Protein AF-A0A7Y1UPJ6-F1 (afdb_monomer_lite)

pLDDT: mean 86.24, std 17.54, range [43.03, 98.38]

Secondary structure (DSSP, 8-state):
----TT--TTTTT----PPPP----HHHHHHHHHHHS-TT-B-TT--B-HHHHHHHT-

Radius of gyration: 23.05 Å; chains: 1; bounding box: 53×33×54 Å

Foldseek 3Di:
DDDDPPDDPPPPPDDPPDDDDDDDDLVVQLVVQCVVDDQQCADPVRHGCSSVVSSVVD

Structure (mmCIF, N/CA/C/O backbone):
data_AF-A0A7Y1UPJ6-F1
#
_entry.id   AF-A0A7Y1UPJ6-F1
#
loop_
_atom_site.group_PDB
_atom_site.id
_atom_site.type_symbol
_atom_site.label_atom_id
_atom_site.label_alt_id
_atom_site.label_comp_id
_atom_site.label_asym_id
_atom_site.label_entity_id
_atom_site.label_seq_id
_atom_site.pdbx_PDB_ins_code
_atom_site.Cartn_x
_atom_site.Cartn_y
_atom_site.Cartn_z
_atom_site.occupancy
_atom_site.B_iso_or_equiv
_atom_site.auth_seq_id
_atom_site.auth_comp_id
_atom_site.auth_asym_id
_atom_site.auth_atom_id
_atom_site.pdbx_PDB_model_num
ATOM 1 N N . MET A 1 1 ? 41.164 -7.917 -30.593 1.00 43.03 1 MET A N 1
ATOM 2 C CA . MET A 1 1 ? 40.410 -8.330 -31.794 1.00 43.03 1 MET A CA 1
ATOM 3 C C . MET A 1 1 ? 39.342 -9.314 -31.327 1.00 43.03 1 MET A C 1
ATOM 5 O O . MET A 1 1 ? 39.660 -10.476 -31.121 1.00 43.03 1 MET A O 1
ATOM 9 N N . ALA A 1 2 ? 38.144 -8.835 -30.981 1.00 46.41 2 ALA A N 1
ATOM 10 C CA . ALA A 1 2 ? 37.057 -9.706 -30.524 1.00 46.41 2 ALA A CA 1
ATOM 11 C C . ALA A 1 2 ? 36.355 -10.327 -31.747 1.00 46.41 2 ALA A C 1
ATOM 13 O O . ALA A 1 2 ? 36.225 -9.631 -32.756 1.00 46.41 2 ALA A O 1
ATOM 14 N N . PRO A 1 3 ? 35.947 -11.605 -31.698 1.00 53.06 3 PRO A N 1
ATOM 15 C CA . PRO A 1 3 ? 35.292 -12.255 -32.826 1.00 53.06 3 PRO A CA 1
ATOM 16 C C . PRO A 1 3 ? 33.920 -11.625 -33.117 1.00 53.06 3 PRO A C 1
ATOM 18 O O . PRO A 1 3 ? 33.136 -11.350 -32.209 1.00 53.06 3 PRO A O 1
ATOM 21 N N . ASP A 1 4 ? 33.672 -11.390 -34.405 1.00 66.44 4 ASP A N 1
ATOM 22 C CA . ASP A 1 4 ? 32.442 -10.852 -34.983 1.00 66.44 4 ASP A CA 1
ATOM 23 C C . ASP A 1 4 ? 31.270 -11.823 -34.753 1.00 66.44 4 ASP A C 1
ATOM 25 O O . ASP A 1 4 ? 31.279 -12.951 -35.240 1.00 66.44 4 ASP A O 1
ATOM 29 N N . GLN A 1 5 ? 30.266 -11.404 -33.976 1.00 63.50 5 GLN A N 1
ATOM 30 C CA . GLN A 1 5 ? 29.133 -12.242 -33.556 1.00 63.50 5 GLN A CA 1
ATOM 31 C C . GLN A 1 5 ? 28.038 -12.418 -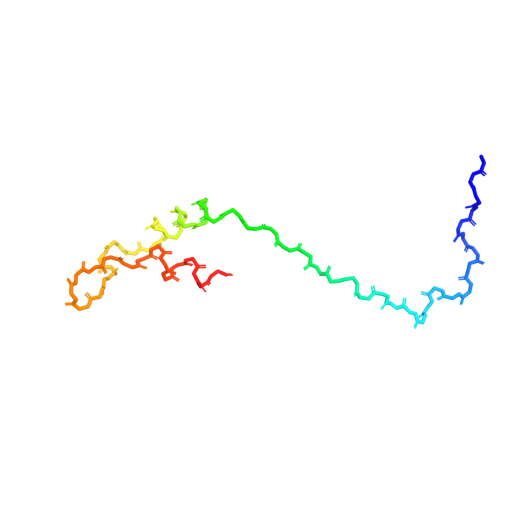34.627 1.00 63.50 5 GLN A C 1
ATOM 33 O O . GLN A 1 5 ? 26.923 -12.826 -34.301 1.00 63.50 5 GLN A O 1
ATOM 38 N N . ARG A 1 6 ? 28.305 -12.094 -35.897 1.00 59.97 6 ARG A N 1
ATOM 39 C CA . ARG A 1 6 ? 27.252 -12.014 -36.922 1.00 59.97 6 ARG A CA 1
ATOM 40 C C . ARG A 1 6 ? 26.835 -13.339 -37.573 1.00 59.97 6 ARG A C 1
ATOM 42 O O . ARG A 1 6 ? 25.750 -13.368 -38.137 1.00 59.97 6 ARG A O 1
ATOM 49 N N . ASP A 1 7 ? 27.565 -14.442 -37.380 1.00 58.53 7 ASP A N 1
ATOM 50 C CA . ASP A 1 7 ? 27.288 -15.713 -38.082 1.00 58.53 7 ASP A CA 1
ATOM 51 C C . ASP A 1 7 ? 27.043 -16.918 -37.150 1.00 58.53 7 ASP A C 1
ATOM 53 O O . ASP A 1 7 ? 27.653 -17.978 -37.291 1.00 58.53 7 ASP A O 1
ATOM 57 N N . CYS A 1 8 ? 26.137 -16.790 -36.173 1.00 53.59 8 CYS A N 1
ATOM 58 C CA . CYS A 1 8 ? 25.681 -17.936 -35.373 1.00 53.59 8 CYS A CA 1
ATOM 59 C C . CYS A 1 8 ? 24.276 -18.403 -35.813 1.00 53.59 8 CYS A C 1
ATOM 61 O O . CYS A 1 8 ? 23.293 -17.724 -35.506 1.00 53.59 8 CYS A O 1
ATOM 63 N N . PRO A 1 9 ? 24.132 -19.588 -36.450 1.00 57.34 9 PRO A N 1
ATOM 64 C CA . PRO A 1 9 ? 22.843 -20.118 -36.921 1.00 57.34 9 PRO A CA 1
ATOM 65 C C . PRO A 1 9 ? 21.895 -20.570 -35.791 1.00 57.34 9 PRO A C 1
ATOM 67 O O . PRO A 1 9 ? 20.805 -21.069 -36.055 1.00 57.34 9 PRO A O 1
ATOM 70 N N . ILE A 1 10 ? 22.282 -20.384 -34.523 1.00 56.91 10 ILE A N 1
ATOM 71 C CA . ILE A 1 10 ? 21.496 -20.757 -33.336 1.00 56.91 10 ILE A CA 1
ATOM 72 C C . ILE A 1 10 ? 20.631 -19.613 -32.774 1.00 56.91 10 ILE A C 1
ATOM 74 O O . ILE A 1 10 ? 19.950 -19.805 -31.767 1.00 56.91 10 ILE A O 1
ATOM 78 N N . SER A 1 11 ? 20.627 -18.423 -33.391 1.00 57.34 11 SER A N 1
ATOM 79 C CA . SER A 1 11 ? 19.960 -17.238 -32.817 1.00 57.34 11 SER A CA 1
ATOM 80 C C . SER A 1 11 ? 18.420 -17.290 -32.837 1.00 57.34 11 SER A C 1
ATOM 82 O O . SER A 1 11 ? 17.774 -16.514 -32.134 1.00 57.34 11 SER A O 1
ATOM 84 N N . THR A 1 12 ? 17.812 -18.226 -33.577 1.00 58.28 12 THR A N 1
ATOM 85 C CA . THR A 1 12 ? 16.349 -18.286 -33.762 1.00 58.28 12 THR A CA 1
ATOM 86 C C . THR A 1 12 ? 15.598 -19.168 -32.748 1.00 58.28 12 THR A C 1
ATOM 88 O O . THR A 1 12 ? 14.389 -19.002 -32.621 1.00 58.28 12 THR A O 1
ATOM 91 N N . ALA A 1 13 ? 16.244 -20.054 -31.973 1.00 64.50 13 ALA A N 1
ATOM 92 C CA . ALA A 1 13 ? 15.505 -21.098 -31.231 1.00 64.50 13 ALA A CA 1
ATOM 93 C C . ALA A 1 13 ? 15.677 -21.149 -29.700 1.00 64.50 13 ALA A C 1
ATOM 95 O O . ALA A 1 13 ? 15.011 -21.953 -29.052 1.00 64.50 13 ALA A O 1
ATOM 96 N N . TYR A 1 14 ? 16.485 -20.285 -29.079 1.00 61.22 14 TYR A N 1
ATOM 97 C CA . TYR A 1 14 ? 16.558 -20.226 -27.613 1.00 61.22 14 TYR A CA 1
ATOM 98 C C . TYR A 1 14 ? 16.491 -18.782 -27.130 1.00 61.22 14 TYR A C 1
ATOM 100 O O . TYR A 1 14 ? 17.505 -18.125 -26.890 1.00 61.22 14 TYR A O 1
ATOM 108 N N . ARG A 1 15 ? 15.265 -18.260 -26.977 1.00 70.69 15 ARG A N 1
ATOM 109 C CA . ARG A 1 15 ? 15.081 -17.071 -26.144 1.00 70.69 15 ARG A CA 1
ATOM 110 C C . ARG A 1 15 ? 15.355 -17.488 -24.709 1.00 70.69 15 ARG A C 1
ATOM 112 O O . ARG A 1 15 ? 14.479 -18.025 -24.040 1.00 70.69 15 ARG A O 1
ATOM 119 N N . VAL A 1 16 ? 16.562 -17.196 -24.234 1.00 72.56 16 VAL A N 1
ATOM 120 C CA . VAL A 1 16 ? 16.820 -17.099 -22.799 1.00 72.56 16 VAL A CA 1
ATOM 121 C C . VAL A 1 16 ? 15.866 -16.032 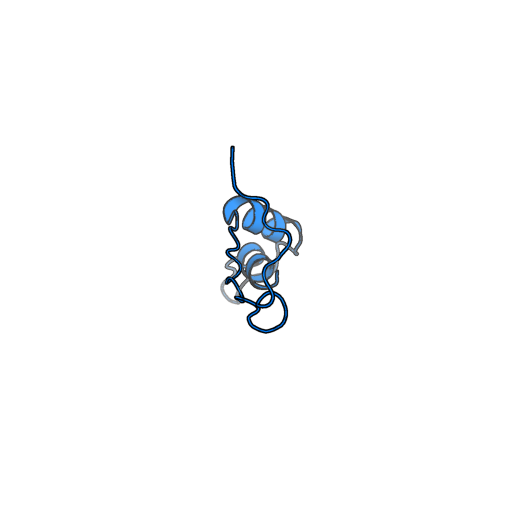-22.274 1.00 72.56 16 VAL A C 1
ATOM 123 O O . VAL A 1 16 ? 16.074 -14.835 -22.487 1.00 72.56 16 VAL A O 1
ATOM 126 N N . VAL A 1 17 ? 14.776 -16.452 -21.634 1.00 79.38 17 VAL A N 1
ATOM 127 C CA . VAL A 1 17 ? 13.947 -15.535 -20.858 1.00 79.38 17 VAL A CA 1
ATOM 128 C C . VAL A 1 17 ? 14.752 -15.228 -19.607 1.00 79.38 17 VAL A C 1
ATOM 130 O O . VAL A 1 17 ? 14.691 -15.953 -18.618 1.00 79.38 17 VAL A O 1
ATOM 133 N N . MET A 1 18 ? 15.576 -14.183 -19.680 1.00 88.31 18 MET A N 1
ATOM 134 C CA . MET A 1 18 ? 16.227 -13.666 -18.487 1.00 88.31 18 MET A CA 1
ATOM 135 C C . MET A 1 18 ? 15.134 -13.126 -17.558 1.00 88.31 18 MET A C 1
ATOM 137 O O . MET A 1 18 ? 14.322 -12.304 -18.004 1.00 88.31 18 MET A O 1
ATOM 141 N N . PRO A 1 19 ? 15.075 -13.578 -16.295 1.00 91.31 19 PRO A N 1
ATOM 142 C CA . PRO A 1 19 ? 14.135 -13.021 -15.340 1.00 91.31 19 PRO A CA 1
ATOM 143 C C . PRO A 1 19 ? 14.414 -11.526 -15.170 1.00 91.31 19 PRO A C 1
ATOM 145 O O . PRO A 1 19 ? 15.563 -11.095 -15.062 1.00 91.31 19 PRO A O 1
ATOM 148 N N . LYS A 1 20 ? 13.350 -10.723 -15.178 1.00 93.56 20 LYS A N 1
ATOM 149 C CA . LYS A 1 20 ? 13.453 -9.284 -14.935 1.00 93.56 20 LYS A CA 1
ATOM 150 C C . LYS A 1 20 ? 13.610 -9.054 -13.436 1.00 93.56 20 LYS A C 1
ATOM 152 O O . LYS A 1 20 ? 12.721 -9.412 -12.668 1.00 93.56 20 LYS A O 1
ATOM 157 N N . LEU A 1 21 ? 14.716 -8.434 -13.038 1.00 95.88 21 LEU A N 1
ATOM 158 C CA . LEU A 1 21 ? 14.881 -7.888 -11.696 1.00 95.88 21 LEU A CA 1
ATOM 159 C C . LEU A 1 21 ? 14.263 -6.489 -11.654 1.00 95.88 21 LEU A C 1
ATOM 161 O O . LEU A 1 21 ? 14.622 -5.629 -12.458 1.00 95.88 21 LEU A O 1
ATOM 165 N N . VAL A 1 22 ? 13.356 -6.264 -10.708 1.00 95.94 22 VAL A N 1
ATOM 166 C CA . VAL A 1 22 ? 12.789 -4.945 -10.416 1.00 95.94 22 VAL A CA 1
ATOM 167 C C . VAL A 1 22 ? 13.253 -4.534 -9.024 1.00 95.94 22 VAL A C 1
ATOM 169 O O . VAL A 1 22 ? 13.095 -5.295 -8.072 1.00 95.94 22 VAL A O 1
ATOM 172 N N . LEU A 1 23 ? 13.838 -3.342 -8.915 1.00 96.88 23 LEU A N 1
ATOM 173 C CA . LEU A 1 23 ? 14.247 -2.743 -7.647 1.00 96.88 23 LEU A CA 1
ATOM 174 C C . LEU A 1 23 ? 13.299 -1.590 -7.328 1.00 96.88 23 LEU A C 1
ATOM 176 O O . LEU A 1 23 ? 13.105 -0.702 -8.157 1.00 96.88 23 LEU A O 1
ATOM 180 N N . LEU A 1 24 ? 12.709 -1.617 -6.137 1.00 96.25 24 LEU A N 1
ATOM 181 C CA . LEU A 1 24 ? 11.737 -0.626 -5.686 1.00 96.25 24 LEU A CA 1
ATOM 182 C C . LEU A 1 24 ? 12.329 0.194 -4.539 1.00 96.25 24 LEU A C 1
ATOM 184 O O . LEU A 1 24 ? 12.836 -0.371 -3.571 1.00 96.25 24 LEU A O 1
ATOM 188 N N . ASP A 1 25 ? 12.214 1.519 -4.620 1.00 97.44 25 ASP A N 1
ATOM 189 C CA . ASP A 1 25 ? 12.447 2.396 -3.473 1.00 97.44 25 ASP A CA 1
ATOM 190 C C . ASP A 1 25 ? 11.162 2.485 -2.640 1.00 97.44 25 ASP A C 1
ATOM 192 O O . ASP A 1 25 ? 10.244 3.256 -2.938 1.00 97.44 25 ASP A O 1
ATOM 196 N N . GLY A 1 26 ? 11.103 1.663 -1.591 1.00 97.69 26 GLY A N 1
ATOM 197 C CA . GLY A 1 26 ? 9.946 1.581 -0.707 1.00 97.69 26 GLY A CA 1
ATOM 198 C C . GLY A 1 26 ? 9.616 2.900 -0.011 1.00 97.69 26 GLY A C 1
ATOM 199 O O . GLY A 1 26 ? 8.441 3.198 0.188 1.00 97.69 26 GLY A O 1
ATOM 200 N N . HIS A 1 27 ? 10.621 3.721 0.310 1.00 98.00 27 HIS A N 1
ATOM 201 C CA . HIS A 1 27 ? 10.392 4.985 1.002 1.00 98.00 27 HIS A CA 1
ATOM 202 C C . HIS A 1 27 ? 9.708 5.994 0.079 1.00 98.00 27 HIS A C 1
ATOM 204 O O . HIS A 1 27 ? 8.649 6.528 0.416 1.00 98.00 27 HIS A O 1
ATOM 210 N N . SER A 1 28 ? 10.264 6.195 -1.119 1.00 98.06 28 SER A N 1
ATOM 211 C CA . SER A 1 28 ? 9.679 7.108 -2.103 1.00 98.06 28 SER A CA 1
ATOM 212 C C . SER A 1 28 ? 8.277 6.676 -2.536 1.00 98.06 28 SER A C 1
ATOM 214 O O . SER A 1 28 ? 7.395 7.522 -2.688 1.00 98.06 28 SER A O 1
ATOM 216 N N . L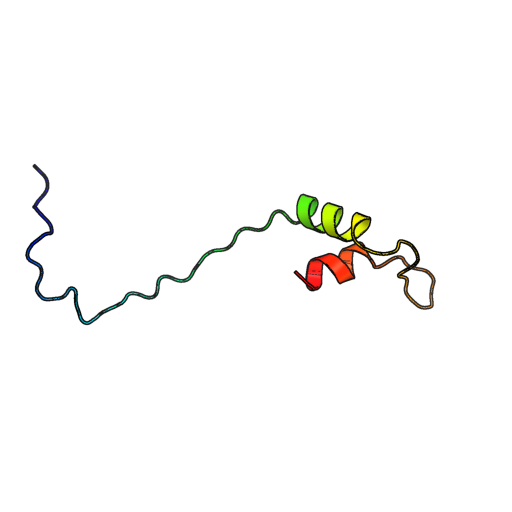EU A 1 29 ? 8.036 5.374 -2.727 1.00 98.06 29 LEU A N 1
ATOM 217 C CA . LEU A 1 29 ? 6.714 4.874 -3.114 1.00 98.06 29 LEU A CA 1
ATOM 218 C C . LEU A 1 29 ? 5.691 4.976 -1.978 1.00 98.06 29 LEU A C 1
ATOM 220 O O . LEU A 1 29 ? 4.568 5.411 -2.227 1.00 98.06 29 LEU A O 1
ATOM 224 N N . ALA A 1 30 ? 6.069 4.658 -0.736 1.00 98.19 30 ALA A N 1
ATOM 225 C CA . ALA A 1 30 ? 5.186 4.836 0.417 1.00 98.19 30 ALA A CA 1
ATOM 226 C C . ALA A 1 30 ? 4.824 6.315 0.626 1.00 98.19 30 ALA A C 1
ATOM 228 O O . ALA A 1 30 ? 3.664 6.630 0.890 1.00 98.19 30 ALA A O 1
ATOM 229 N N . TYR A 1 31 ? 5.782 7.231 0.437 1.00 98.25 31 TYR A N 1
ATOM 230 C CA . TYR A 1 31 ? 5.530 8.672 0.493 1.00 98.25 31 TYR A CA 1
ATOM 231 C C . TYR A 1 31 ? 4.534 9.106 -0.589 1.00 98.25 31 TYR A C 1
ATOM 233 O O . TYR A 1 31 ? 3.560 9.798 -0.301 1.00 98.25 31 TYR A O 1
ATOM 241 N N . ARG A 1 32 ? 4.722 8.648 -1.835 1.00 98.31 32 ARG A N 1
ATOM 242 C CA . ARG A 1 32 ? 3.772 8.913 -2.928 1.00 98.31 32 ARG A CA 1
ATOM 243 C C . ARG A 1 32 ? 2.376 8.379 -2.609 1.00 98.31 32 ARG A C 1
ATOM 245 O O . ARG A 1 32 ? 1.408 9.108 -2.786 1.00 98.31 32 ARG A O 1
ATOM 252 N N . ALA A 1 33 ? 2.273 7.148 -2.113 1.00 98.38 33 ALA A N 1
ATOM 253 C CA . ALA A 1 33 ? 1.006 6.534 -1.727 1.00 98.38 33 ALA A CA 1
ATOM 254 C C . ALA A 1 33 ? 0.288 7.319 -0.617 1.00 98.38 33 ALA A C 1
ATOM 256 O O . ALA A 1 33 ? -0.915 7.553 -0.713 1.00 98.38 33 ALA A O 1
ATOM 257 N N . PHE A 1 34 ? 1.027 7.769 0.402 1.00 98.12 34 PHE A N 1
ATOM 258 C CA . PHE A 1 34 ? 0.478 8.531 1.525 1.00 98.12 34 PHE A CA 1
ATOM 259 C C . PHE A 1 34 ? -0.187 9.843 1.083 1.00 98.12 34 PHE A C 1
ATOM 261 O O . PHE A 1 34 ? -1.246 10.187 1.596 1.00 98.12 34 PHE A O 1
ATOM 268 N N . TYR A 1 35 ? 0.399 10.559 0.118 1.00 97.94 35 TYR A N 1
ATOM 269 C CA . TYR A 1 35 ? -0.138 11.842 -0.362 1.00 97.94 35 TYR A CA 1
ATOM 270 C C . TYR A 1 35 ? -1.075 11.730 -1.572 1.00 97.94 35 TYR A C 1
ATOM 272 O O . TYR A 1 35 ? -1.702 12.719 -1.944 1.00 97.94 35 TYR A O 1
ATOM 280 N N . ALA A 1 36 ? -1.176 10.557 -2.199 1.00 97.94 36 ALA A N 1
ATOM 281 C CA . ALA A 1 36 ? -2.083 10.327 -3.324 1.00 97.94 36 ALA A CA 1
ATOM 282 C C . ALA A 1 36 ? -3.506 9.947 -2.885 1.00 97.94 36 ALA A C 1
ATOM 284 O O . ALA A 1 36 ? -4.441 10.061 -3.677 1.00 97.94 36 ALA A O 1
ATOM 285 N N . LEU A 1 37 ? -3.669 9.468 -1.650 1.00 98.00 37 LEU A N 1
ATOM 286 C CA . LEU A 1 37 ? -4.924 8.925 -1.138 1.00 98.00 37 LEU A CA 1
ATOM 287 C C . LEU A 1 37 ? -5.462 9.734 0.053 1.00 98.00 37 LEU A C 1
ATOM 289 O O . LEU A 1 37 ? -4.673 10.365 0.761 1.00 98.00 37 LEU A O 1
ATOM 293 N N . PRO A 1 38 ? -6.786 9.693 0.308 1.00 97.31 38 PRO A N 1
ATOM 294 C CA . PRO A 1 38 ? -7.400 10.381 1.441 1.00 97.31 38 PRO A CA 1
ATOM 295 C C . PRO A 1 38 ? -6.754 10.008 2.781 1.00 97.31 38 PRO A C 1
ATOM 297 O O . PRO A 1 38 ? -6.451 8.841 3.043 1.00 97.31 38 PRO A O 1
ATOM 300 N N . SER A 1 39 ? -6.538 11.007 3.636 1.00 95.62 39 SER A N 1
ATOM 301 C CA . SER A 1 39 ? -5.885 10.841 4.941 1.00 95.62 39 SER A CA 1
ATOM 302 C C . SER A 1 39 ? -6.786 10.212 6.007 1.00 95.62 39 SER A C 1
ATOM 304 O O . SER A 1 39 ? -6.287 9.755 7.033 1.00 95.62 39 SER A O 1
ATOM 306 N N . ASP A 1 40 ? -8.095 10.162 5.766 1.00 96.88 40 ASP A N 1
ATOM 307 C CA . ASP A 1 40 ? -9.103 9.523 6.613 1.00 96.88 40 ASP A CA 1
ATOM 308 C C . ASP A 1 40 ? -9.284 8.025 6.311 1.00 96.88 40 ASP A C 1
ATOM 310 O O . ASP A 1 40 ? -10.059 7.349 6.990 1.00 96.88 40 ASP A O 1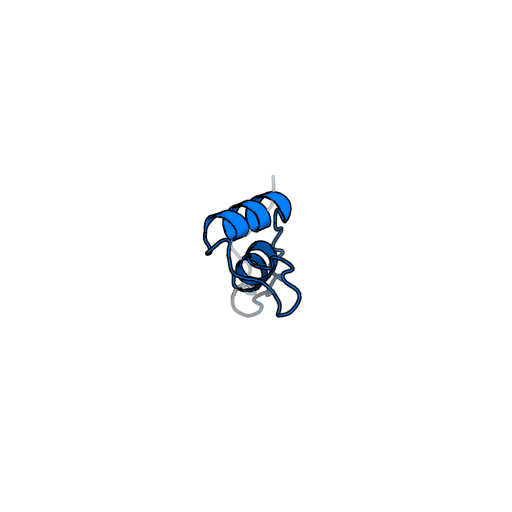
ATOM 314 N N . LEU A 1 41 ? -8.532 7.469 5.349 1.00 98.06 41 LEU A N 1
ATOM 315 C CA . LEU A 1 41 ? -8.487 6.026 5.121 1.00 98.06 41 LEU A CA 1
ATOM 316 C C . LEU A 1 41 ? -7.826 5.318 6.316 1.00 98.06 41 LEU A C 1
ATOM 318 O O . LEU A 1 41 ? -6.595 5.230 6.432 1.00 98.06 41 LEU A O 1
ATOM 322 N N . ALA A 1 42 ? -8.662 4.772 7.193 1.00 98.31 42 ALA A N 1
ATOM 323 C CA . ALA A 1 42 ? -8.252 4.159 8.445 1.00 98.31 42 ALA A CA 1
ATOM 324 C C . ALA A 1 42 ? -9.016 2.862 8.747 1.00 98.31 42 ALA A C 1
ATOM 326 O O . ALA A 1 42 ? -10.087 2.594 8.203 1.00 98.31 42 ALA A O 1
ATOM 327 N N . THR A 1 43 ? -8.456 2.043 9.638 1.00 98.06 43 THR A N 1
ATOM 328 C CA . THR A 1 43 ? -9.160 0.880 10.195 1.00 98.06 43 THR A CA 1
ATOM 329 C C . THR A 1 43 ? -10.313 1.319 11.101 1.00 98.06 43 THR A C 1
ATOM 331 O O . THR A 1 43 ? -10.397 2.476 11.513 1.00 98.06 43 THR A O 1
ATOM 334 N N . SER A 1 44 ? -11.168 0.377 11.509 1.00 97.81 44 SER A N 1
ATOM 335 C CA . SER A 1 44 ? -12.232 0.638 12.493 1.00 97.81 44 SER A CA 1
ATOM 336 C C . SER A 1 44 ? -11.720 1.113 13.860 1.00 97.81 44 SER A C 1
ATOM 338 O O . SER A 1 44 ? -12.489 1.676 14.633 1.00 97.81 44 SER A O 1
ATOM 340 N N . GLN A 1 45 ? -10.433 0.912 14.160 1.00 98.00 45 GLN A N 1
ATOM 341 C CA . GLN A 1 45 ? -9.773 1.405 15.373 1.00 98.00 45 GLN A CA 1
ATOM 342 C C . GLN A 1 45 ? -9.111 2.783 15.175 1.00 98.00 45 GLN A C 1
ATOM 344 O O . GLN A 1 45 ? -8.472 3.288 16.092 1.00 98.00 4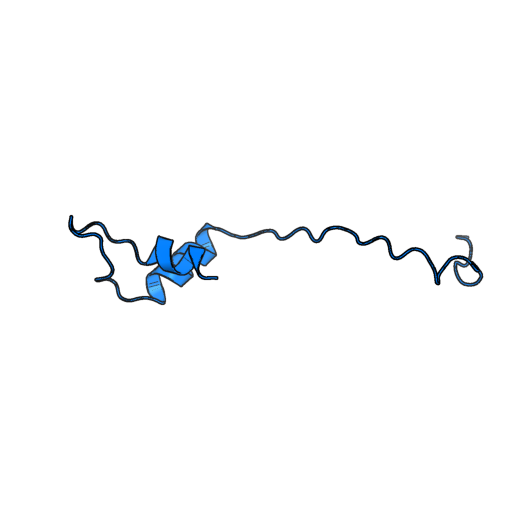5 GLN A O 1
ATOM 349 N N . GLY A 1 46 ? -9.230 3.388 13.988 1.00 97.31 46 GLY A N 1
ATOM 350 C CA . GLY A 1 46 ? -8.675 4.709 13.674 1.00 97.31 46 GLY A CA 1
ATOM 351 C C . GLY A 1 46 ? -7.212 4.709 13.224 1.00 97.31 46 GLY A C 1
ATOM 352 O O . GLY A 1 46 ? -6.631 5.777 13.045 1.00 97.31 46 GLY A O 1
ATOM 353 N N . GLN A 1 47 ? -6.596 3.544 13.004 1.00 97.94 47 GLN A N 1
ATOM 354 C CA . GLN A 1 47 ? -5.229 3.480 12.483 1.00 97.94 47 GLN A CA 1
ATOM 355 C C . GLN A 1 47 ? -5.218 3.836 10.992 1.00 97.94 47 GLN A C 1
ATOM 357 O O . GLN A 1 47 ? -5.838 3.135 10.195 1.00 97.94 47 GLN A O 1
ATOM 362 N N . VAL A 1 48 ? -4.484 4.884 10.611 1.00 98.25 48 VAL A N 1
ATOM 363 C CA . VAL A 1 48 ? -4.320 5.311 9.211 1.00 98.25 48 VAL A CA 1
ATOM 364 C C . VAL A 1 48 ? -3.602 4.228 8.400 1.00 98.25 48 VAL A C 1
ATOM 366 O O . VAL A 1 48 ? -2.614 3.652 8.863 1.00 98.25 48 VAL A O 1
ATOM 369 N N . THR A 1 49 ? -4.101 3.963 7.190 1.00 98.25 49 THR A N 1
ATOM 370 C CA . THR A 1 49 ? -3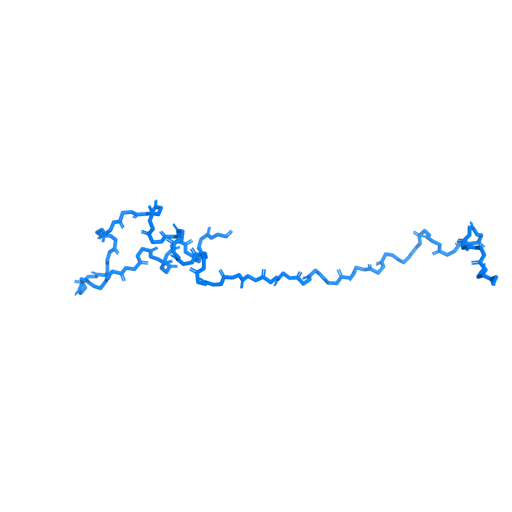.622 2.879 6.307 1.00 98.25 49 THR A CA 1
ATOM 371 C C . THR A 1 49 ? -3.410 3.295 4.848 1.00 98.25 49 THR A C 1
ATOM 373 O O . THR A 1 49 ? -2.967 2.473 4.046 1.00 98.25 49 THR A O 1
ATOM 376 N N . ASN A 1 50 ? -3.660 4.559 4.493 1.00 98.31 50 ASN A N 1
ATOM 377 C CA . ASN A 1 50 ? -3.538 5.091 3.128 1.00 98.31 50 ASN A CA 1
ATOM 378 C C . ASN A 1 50 ? -2.195 4.772 2.446 1.00 98.31 50 ASN A C 1
ATOM 380 O O . ASN A 1 50 ? -2.189 4.289 1.317 1.00 98.31 50 ASN A O 1
ATOM 384 N N . ALA A 1 51 ? -1.063 4.949 3.134 1.00 98.25 51 ALA A N 1
ATOM 385 C CA . ALA A 1 51 ? 0.253 4.622 2.582 1.00 98.25 51 ALA A CA 1
ATOM 386 C C . ALA A 1 51 ? 0.381 3.135 2.216 1.00 98.25 51 ALA A C 1
ATOM 388 O O . ALA A 1 51 ? 0.907 2.800 1.159 1.00 98.25 51 ALA A O 1
ATOM 389 N N . VAL A 1 52 ? -0.120 2.245 3.077 1.00 97.88 52 VAL A N 1
ATOM 390 C CA . VAL A 1 52 ? -0.036 0.789 2.887 1.00 97.88 52 VAL A CA 1
ATOM 391 C C . VAL A 1 52 ? -0.966 0.341 1.762 1.00 97.88 52 VAL A C 1
ATOM 393 O O . VAL A 1 52 ? -0.557 -0.421 0.886 1.00 97.88 52 VAL A O 1
ATOM 396 N N . TYR A 1 53 ? -2.198 0.853 1.747 1.00 98.12 53 TYR A N 1
ATOM 397 C CA . TYR A 1 53 ? -3.163 0.556 0.692 1.00 98.12 53 TYR A CA 1
ATOM 398 C C . TYR A 1 53 ? -2.665 1.041 -0.677 1.00 98.12 53 TYR A C 1
ATOM 400 O O . TYR A 1 53 ? -2.670 0.286 -1.647 1.00 98.12 53 TYR A O 1
ATOM 408 N N . GLY A 1 54 ? -2.166 2.279 -0.753 1.00 97.62 54 GLY A N 1
ATOM 409 C CA . GLY A 1 54 ? -1.647 2.840 -1.997 1.00 97.62 54 GLY A CA 1
ATOM 410 C C . GLY A 1 54 ? -0.379 2.141 -2.484 1.00 97.62 54 GLY A C 1
ATOM 411 O O . GLY A 1 54 ? -0.283 1.850 -3.667 1.00 97.62 54 GLY A O 1
ATOM 412 N N . PHE A 1 55 ? 0.560 1.808 -1.594 1.00 98.00 55 PHE A N 1
ATOM 413 C CA . PHE A 1 55 ? 1.794 1.107 -1.965 1.00 98.00 55 PHE A CA 1
ATOM 414 C C . PHE A 1 55 ? 1.526 -0.296 -2.529 1.00 98.00 55 PHE A C 1
ATOM 416 O O . PHE A 1 55 ? 2.174 -0.708 -3.483 1.00 98.00 55 PHE A O 1
ATOM 423 N N . THR A 1 56 ? 0.567 -1.028 -1.956 1.00 97.75 56 THR A N 1
ATOM 424 C CA . THR A 1 56 ? 0.230 -2.396 -2.395 1.00 97.75 56 THR A CA 1
ATOM 425 C C . THR A 1 56 ? -0.623 -2.450 -3.665 1.00 97.75 56 THR A C 1
ATOM 427 O O . THR A 1 56 ? -0.751 -3.519 -4.254 1.00 97.75 56 THR A O 1
ATOM 430 N N . SER A 1 57 ? -1.180 -1.315 -4.097 1.00 96.25 57 SER A N 1
ATOM 431 C CA . SER A 1 57 ? -2.018 -1.201 -5.300 1.00 96.25 57 SER A CA 1
ATOM 432 C C . SER A 1 57 ? -1.258 -0.707 -6.547 1.00 96.25 57 SER A C 1
ATOM 434 O O . SER A 1 57 ? -1.895 -0.458 -7.571 1.00 96.25 57 SER A O 1
ATOM 436 N N . MET A 1 58 ? 0.066 -0.515 -6.459 1.00 92.88 58 MET A N 1
ATOM 437 C CA . MET A 1 58 ? 0.950 -0.071 -7.556 1.00 92.88 58 MET A CA 1
ATOM 438 C C . MET A 1 58 ? 1.497 -1.245 -8.367 1.00 92.88 58 MET A C 1
ATOM 440 O O . MET A 1 58 ? 1.585 -1.090 -9.606 1.00 92.88 58 MET A O 1
#

Sequence (58 aa):
MAPDQRDCPISTAYRVVMPKLVLLDGHSLAYRAFYALPSDLATSQGQVTNAVYGFTSM